Protein AF-A0A1W6SQQ5-F1 (afdb_monomer_lite)

Foldseek 3Di:
DVVVVVVVVVVVVVVVLVVVLVVLVVCVVVVNDDLLVVLVVLQVVLVVPDPPDPCSPVVSVVSNVSSVVSVVVVVVD

Organism: NCBI:txid1288494

Secondary structure (DSSP, 8-state):
-HHHHHHHHHHHHHHHHHHHHHHHHHHHHTTSS-HHHHHHHHHHHHHH---SSTHHHHHHHHHHHHHHHHHHHHHT-

pLDDT: mean 88.85, std 7.59, range [59.66, 97.0]

Structure (mmCIF, N/CA/C/O backbone):
data_AF-A0A1W6SQQ5-F1
#
_entry.id   AF-A0A1W6SQQ5-F1
#
loop_
_atom_site.group_PDB
_atom_site.id
_atom_site.type_symbol
_atom_site.label_atom_id
_atom_site.label_alt_id
_atom_site.label_comp_id
_atom_site.label_asym_id
_atom_site.label_entity_id
_atom_site.label_seq_id
_atom_site.pdbx_PDB_ins_code
_atom_site.Cartn_x
_atom_site.Cartn_y
_atom_site.Cartn_z
_atom_site.occupancy
_atom_site.B_iso_or_equiv
_atom_site.auth_seq_id
_atom_site.auth_comp_id
_atom_site.auth_asym_id
_atom_site.auth_atom_id
_atom_site.pdbx_PDB_model_num
ATOM 1 N N . MET A 1 1 ? 1.616 2.090 -30.976 1.00 59.66 1 MET A N 1
ATOM 2 C CA . MET A 1 1 ? 1.211 0.788 -30.395 1.00 59.66 1 MET A CA 1
ATOM 3 C C . MET A 1 1 ? 1.704 0.677 -28.964 1.00 59.66 1 MET A C 1
ATOM 5 O O . MET A 1 1 ? 0.847 0.625 -28.099 1.00 59.66 1 MET A O 1
ATOM 9 N N . ALA A 1 2 ? 3.015 0.789 -28.710 1.00 68.69 2 ALA A N 1
ATOM 10 C CA . ALA A 1 2 ? 3.573 0.799 -27.351 1.00 68.69 2 ALA A CA 1
ATOM 11 C C . ALA A 1 2 ? 2.890 1.809 -26.403 1.00 68.69 2 ALA A C 1
ATOM 13 O O . ALA A 1 2 ? 2.516 1.439 -25.299 1.00 68.69 2 ALA A O 1
ATOM 14 N N . ASP A 1 3 ? 2.626 3.043 -26.848 1.00 79.69 3 ASP A N 1
ATOM 15 C CA . ASP A 1 3 ? 1.987 4.063 -25.993 1.00 79.69 3 ASP A CA 1
ATOM 16 C C . ASP A 1 3 ? 0.574 3.682 -25.528 1.00 79.69 3 ASP A C 1
ATOM 18 O O . ASP A 1 3 ? 0.201 3.958 -24.393 1.00 79.69 3 ASP A O 1
ATOM 22 N N . ASN A 1 4 ? -0.207 2.997 -26.369 1.00 85.50 4 ASN A N 1
ATOM 23 C CA . ASN A 1 4 ? -1.537 2.530 -25.972 1.00 85.50 4 ASN A CA 1
ATOM 24 C C . ASN A 1 4 ? -1.445 1.375 -24.969 1.00 85.50 4 ASN A C 1
ATOM 26 O O . ASN A 1 4 ? -2.244 1.319 -24.044 1.00 85.50 4 ASN A O 1
ATOM 30 N N . GLU A 1 5 ? -0.469 0.479 -25.126 1.00 86.56 5 GLU A N 1
ATOM 31 C CA . GLU A 1 5 ? -0.238 -0.627 -24.188 1.00 86.56 5 GLU A CA 1
ATOM 32 C C . GLU A 1 5 ? 0.269 -0.119 -22.830 1.00 86.56 5 GLU A C 1
ATOM 34 O O . GLU A 1 5 ? -0.174 -0.604 -21.789 1.00 86.56 5 GLU A O 1
ATOM 39 N N . PHE A 1 6 ? 1.139 0.898 -22.824 1.00 87.75 6 PHE A N 1
ATOM 40 C CA . PHE A 1 6 ? 1.580 1.568 -21.599 1.00 87.75 6 PHE A CA 1
ATOM 41 C C . PHE A 1 6 ? 0.436 2.307 -20.904 1.00 87.75 6 PHE A C 1
ATOM 43 O O . PHE A 1 6 ? 0.290 2.173 -19.691 1.00 87.75 6 PHE A O 1
ATOM 50 N N . ASN A 1 7 ? -0.394 3.039 -21.653 1.00 92.19 7 ASN A N 1
ATOM 51 C CA . ASN A 1 7 ? -1.556 3.732 -21.094 1.00 92.19 7 ASN A CA 1
ATOM 52 C C . ASN A 1 7 ? -2.583 2.751 -20.517 1.00 92.19 7 ASN A C 1
ATOM 54 O O . ASN A 1 7 ? -3.112 2.987 -19.435 1.00 92.19 7 ASN A O 1
ATOM 58 N N . GLU A 1 8 ? -2.827 1.629 -21.194 1.00 93.00 8 GLU A N 1
ATOM 59 C CA . GLU A 1 8 ? -3.715 0.575 -20.699 1.00 93.00 8 GLU A CA 1
ATOM 60 C C . GLU A 1 8 ? -3.172 -0.055 -19.409 1.00 93.00 8 GLU A C 1
ATOM 62 O O . GLU A 1 8 ? -3.904 -0.243 -18.437 1.00 93.00 8 GLU A O 1
ATOM 67 N N . LEU A 1 9 ? -1.868 -0.351 -19.358 1.00 90.06 9 LEU A N 1
ATOM 68 C CA . LEU A 1 9 ? -1.235 -0.873 -18.149 1.00 90.06 9 LEU A CA 1
ATOM 69 C C . LEU A 1 9 ? -1.311 0.133 -16.994 1.00 90.06 9 LEU A C 1
ATOM 71 O O . LEU A 1 9 ? -1.664 -0.253 -15.879 1.00 90.06 9 LEU A O 1
ATOM 75 N N . ALA A 1 10 ? -1.017 1.407 -17.257 1.00 89.12 10 ALA A N 1
ATOM 76 C CA . ALA A 1 10 ? -1.126 2.474 -16.269 1.00 89.12 10 ALA A CA 1
ATOM 77 C C . ALA A 1 10 ? -2.563 2.592 -15.740 1.00 89.12 10 ALA A C 1
ATOM 79 O O . ALA A 1 10 ? -2.764 2.572 -14.528 1.00 89.12 10 ALA A O 1
ATOM 80 N N . GLY A 1 11 ? -3.559 2.593 -16.631 1.00 91.12 11 GLY A N 1
ATOM 81 C CA . GLY A 1 11 ? -4.971 2.647 -16.254 1.00 91.12 11 GLY A CA 1
ATOM 82 C C . GLY A 1 11 ? -5.409 1.457 -15.397 1.00 91.12 11 GLY A C 1
ATOM 83 O O . GLY A 1 11 ? -6.134 1.628 -14.420 1.00 91.12 11 GLY A O 1
ATOM 84 N N . ARG A 1 12 ? -4.921 0.245 -15.691 1.00 93.81 12 ARG A N 1
ATOM 85 C CA . ARG A 1 12 ? -5.194 -0.945 -14.866 1.00 93.81 12 ARG A CA 1
ATOM 86 C C . ARG A 1 12 ? -4.560 -0.851 -13.478 1.00 93.81 12 ARG A C 1
ATOM 88 O O . ARG A 1 12 ? -5.193 -1.246 -12.501 1.00 93.81 12 ARG A O 1
ATOM 95 N N . ILE A 1 13 ? -3.331 -0.343 -13.385 1.00 89.25 13 ILE A N 1
ATOM 96 C CA . ILE A 1 13 ? -2.647 -0.124 -12.102 1.00 89.25 13 ILE A CA 1
ATOM 97 C C . ILE A 1 13 ? -3.389 0.930 -11.280 1.00 89.25 13 ILE A C 1
ATOM 99 O O . ILE A 1 13 ? -3.606 0.724 -10.084 1.00 89.25 13 ILE A O 1
ATOM 103 N N . GLU A 1 14 ? -3.815 2.021 -11.916 1.00 90.94 14 GLU A N 1
ATOM 104 C CA . GLU A 1 14 ? -4.584 3.079 -11.268 1.00 90.94 14 GLU A CA 1
ATOM 105 C C . GLU A 1 14 ? -5.922 2.545 -10.753 1.00 90.94 14 GLU A C 1
ATOM 107 O O . GLU A 1 14 ? -6.204 2.667 -9.565 1.00 90.94 14 GLU A O 1
ATOM 112 N N . ALA A 1 15 ? -6.685 1.830 -11.585 1.00 93.19 15 ALA A N 1
ATOM 113 C CA . ALA A 1 15 ? -7.965 1.248 -11.187 1.00 93.19 15 ALA A CA 1
ATOM 114 C C . ALA A 1 15 ? -7.839 0.305 -9.976 1.00 93.19 15 ALA A C 1
ATOM 116 O O . ALA A 1 15 ? -8.626 0.397 -9.032 1.00 93.19 15 ALA A O 1
ATOM 117 N N . ILE A 1 16 ? -6.837 -0.583 -9.975 1.00 93.06 16 ILE A N 1
ATOM 118 C CA . ILE A 1 16 ? -6.585 -1.500 -8.852 1.00 93.06 16 ILE A CA 1
ATOM 119 C C . ILE A 1 16 ? -6.182 -0.721 -7.599 1.00 93.06 16 ILE A C 1
ATOM 121 O O . ILE A 1 16 ? -6.704 -0.992 -6.519 1.00 93.06 16 ILE A O 1
ATOM 125 N N . SER A 1 17 ? -5.283 0.255 -7.732 1.00 89.56 17 SER A N 1
ATOM 126 C CA . SER A 1 17 ? -4.825 1.067 -6.603 1.00 89.56 17 SER A CA 1
ATOM 127 C C . SER A 1 17 ? -5.989 1.835 -5.979 1.00 89.56 17 SER A C 1
ATOM 129 O O . SER A 1 17 ? -6.198 1.757 -4.772 1.00 89.56 17 SER A O 1
ATOM 131 N N . THR A 1 18 ? -6.812 2.497 -6.793 1.00 91.50 18 THR A N 1
ATOM 132 C CA . THR A 1 18 ? -8.004 3.216 -6.337 1.00 91.50 18 THR A CA 1
ATOM 133 C C . THR A 1 18 ? -8.992 2.287 -5.641 1.00 91.50 18 THR A C 1
ATOM 135 O O . THR A 1 18 ? -9.481 2.634 -4.566 1.00 91.50 18 THR A O 1
ATOM 138 N N . LEU A 1 19 ? -9.268 1.106 -6.204 1.00 94.62 19 LEU A N 1
ATOM 139 C CA . LEU A 1 19 ? -10.166 0.123 -5.594 1.00 94.62 19 LEU A CA 1
ATOM 140 C C . LEU A 1 19 ? -9.670 -0.311 -4.209 1.00 94.62 19 LEU A C 1
ATOM 142 O O . LEU A 1 19 ? -10.441 -0.309 -3.251 1.00 94.62 19 LEU A O 1
ATOM 146 N N . VAL A 1 20 ? -8.385 -0.659 -4.099 1.00 91.38 20 VAL A N 1
ATOM 147 C CA . VAL A 1 20 ? -7.780 -1.087 -2.830 1.00 91.38 20 VAL A CA 1
ATOM 148 C C . VAL A 1 20 ? -7.822 0.042 -1.805 1.00 91.38 20 VAL A C 1
ATOM 150 O O . VAL A 1 20 ? -8.210 -0.198 -0.666 1.00 91.38 20 VAL A O 1
ATOM 153 N N . LEU A 1 21 ? -7.481 1.272 -2.196 1.00 90.81 21 LEU A N 1
ATOM 154 C CA . LEU A 1 21 ? -7.510 2.427 -1.297 1.00 90.81 21 LEU A CA 1
ATOM 155 C C . LEU A 1 21 ? -8.912 2.673 -0.719 1.00 90.81 21 LEU A C 1
ATOM 157 O O . LEU A 1 21 ? -9.036 2.872 0.487 1.00 90.81 21 LEU A O 1
ATOM 161 N N . HIS A 1 22 ? -9.959 2.605 -1.549 1.00 92.88 22 HIS A N 1
ATOM 162 C CA . HIS A 1 22 ? -11.342 2.746 -1.079 1.00 92.88 22 HIS A CA 1
ATOM 163 C C . HIS A 1 22 ? -11.745 1.596 -0.152 1.00 92.88 22 HIS A C 1
ATOM 165 O O . HIS A 1 22 ? -12.287 1.843 0.920 1.00 92.88 22 HIS A O 1
ATOM 171 N N . ALA A 1 23 ? -11.412 0.352 -0.507 1.00 93.62 23 ALA A N 1
ATOM 172 C CA . ALA A 1 23 ? -11.723 -0.803 0.330 1.00 93.62 23 ALA A CA 1
ATOM 173 C C . ALA A 1 23 ? -11.060 -0.715 1.717 1.00 93.62 23 ALA A C 1
ATOM 175 O O . ALA A 1 23 ? -11.700 -0.987 2.730 1.00 93.62 23 ALA A O 1
ATOM 176 N N . ILE A 1 24 ? -9.791 -0.302 1.782 1.00 92.75 24 ILE A N 1
ATOM 177 C CA . ILE A 1 24 ? -9.078 -0.095 3.051 1.00 92.75 24 ILE A CA 1
ATOM 178 C C . ILE A 1 24 ? -9.712 1.047 3.850 1.00 92.75 24 ILE A C 1
ATOM 180 O O . ILE A 1 24 ? -9.921 0.899 5.052 1.00 92.75 24 ILE A O 1
ATOM 184 N N . ALA A 1 25 ? -10.072 2.153 3.196 1.00 90.69 25 ALA A N 1
ATOM 185 C CA . ALA A 1 25 ? -10.732 3.275 3.853 1.00 90.69 25 ALA A CA 1
ATOM 186 C C . ALA A 1 25 ? -12.090 2.886 4.465 1.00 90.69 25 ALA A C 1
ATOM 188 O O . ALA A 1 25 ? -12.375 3.308 5.588 1.00 90.69 25 ALA A O 1
ATOM 189 N N . ASP A 1 26 ? -12.891 2.078 3.765 1.00 94.12 26 ASP A N 1
ATOM 190 C CA . ASP A 1 26 ? -14.193 1.587 4.234 1.00 94.12 26 ASP A CA 1
ATOM 191 C C . ASP A 1 26 ? -14.047 0.610 5.407 1.00 94.12 26 ASP A C 1
ATOM 193 O O . ASP A 1 26 ? -14.783 0.695 6.395 1.00 94.12 26 ASP A O 1
ATOM 197 N N . LEU A 1 27 ? -13.071 -0.302 5.331 1.00 94.81 27 LEU A N 1
ATOM 198 C CA . LEU A 1 27 ? -12.772 -1.243 6.413 1.00 94.81 27 LEU A CA 1
ATOM 199 C C . LEU A 1 27 ? -12.264 -0.523 7.667 1.00 94.81 27 LEU A C 1
ATOM 201 O O . LEU A 1 27 ? -12.649 -0.894 8.774 1.00 94.81 27 LEU A O 1
ATOM 205 N N . GLU A 1 28 ? -11.435 0.511 7.503 1.00 93.12 28 GLU A N 1
ATOM 206 C CA . GLU A 1 28 ? -10.960 1.345 8.610 1.00 93.12 28 GLU A CA 1
ATOM 207 C C . GLU A 1 28 ? -12.112 2.143 9.240 1.00 93.12 28 GLU A C 1
ATOM 209 O O . GLU A 1 28 ? -12.244 2.160 10.460 1.00 93.12 28 GLU A O 1
ATOM 214 N N . MET A 1 29 ? -12.989 2.759 8.433 1.00 90.62 29 MET A N 1
ATOM 215 C CA . MET A 1 29 ? -14.179 3.475 8.936 1.00 90.62 29 MET A CA 1
ATOM 216 C C . MET A 1 29 ? -15.148 2.571 9.687 1.00 90.62 29 MET A C 1
ATOM 218 O O . MET A 1 29 ? -15.848 3.029 10.585 1.00 90.62 29 MET A O 1
ATOM 222 N N . SER A 1 30 ? -15.197 1.302 9.299 1.00 95.62 30 SER A N 1
ATOM 223 C CA . SER A 1 30 ? -16.026 0.282 9.933 1.00 95.62 30 SER A CA 1
ATOM 224 C C . SER A 1 30 ? -15.328 -0.388 11.127 1.00 95.62 30 SER A C 1
ATOM 226 O O . SER A 1 30 ? -15.833 -1.385 11.635 1.00 95.62 30 SER A O 1
ATOM 228 N N . GLU A 1 31 ? -14.162 0.123 11.546 1.00 94.31 31 GLU A N 1
ATOM 229 C CA . GLU A 1 31 ? -13.348 -0.365 12.669 1.00 94.31 31 GLU A CA 1
ATOM 230 C C . GLU A 1 31 ? -12.895 -1.837 12.541 1.00 94.31 31 GLU A C 1
ATOM 232 O O . GLU A 1 31 ? -12.513 -2.474 13.523 1.00 94.31 31 GLU A O 1
ATOM 237 N N . PHE A 1 32 ? -12.888 -2.394 11.322 1.00 97.00 32 PHE A N 1
ATOM 238 C CA . PHE A 1 32 ? -12.461 -3.777 11.069 1.00 97.00 32 PHE A CA 1
ATOM 239 C C . PHE A 1 32 ? -10.945 -3.940 10.960 1.00 97.00 32 PHE A C 1
ATOM 241 O O . PHE A 1 32 ? -10.435 -5.049 11.133 1.00 97.00 32 PHE A O 1
ATOM 248 N N . ILE A 1 33 ? -10.221 -2.865 10.642 1.00 94.44 33 ILE A N 1
ATOM 249 C CA . ILE A 1 33 ? -8.762 -2.872 10.521 1.00 94.44 33 ILE A CA 1
ATOM 250 C C . ILE A 1 33 ? -8.142 -1.674 11.237 1.00 94.44 33 ILE A C 1
ATOM 252 O O . ILE A 1 33 ? -8.731 -0.598 11.307 1.00 94.44 33 ILE A O 1
ATOM 256 N N . ASP A 1 34 ? -6.904 -1.852 11.696 1.00 94.00 34 ASP A N 1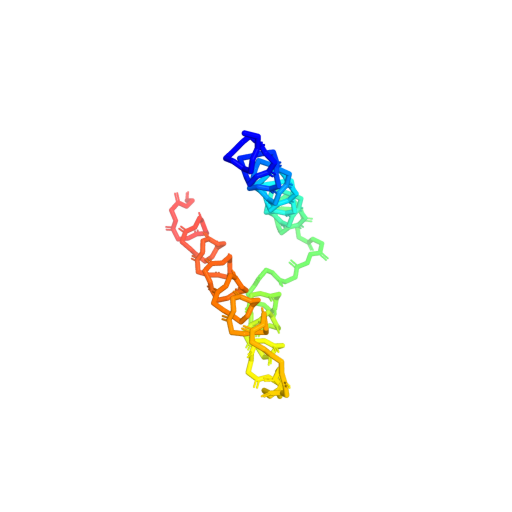
ATOM 257 C CA . ASP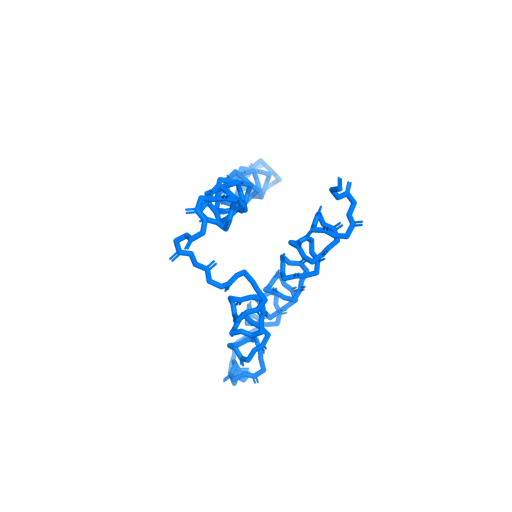 A 1 34 ? -6.034 -0.745 12.086 1.00 94.00 34 ASP A CA 1
ATOM 258 C C . ASP A 1 34 ? -5.382 -0.148 10.831 1.00 94.00 34 ASP A C 1
ATOM 260 O O . ASP A 1 34 ? -4.423 -0.698 10.278 1.00 94.00 34 ASP A O 1
ATOM 264 N N . GLY A 1 35 ? -5.910 0.987 10.371 1.00 91.12 35 GLY A N 1
ATOM 265 C CA . GLY A 1 35 ? -5.390 1.677 9.193 1.00 91.12 35 GLY A CA 1
ATOM 266 C C . GLY A 1 35 ? -3.972 2.225 9.369 1.00 91.12 35 GLY A C 1
ATOM 267 O O . GLY A 1 35 ? -3.213 2.255 8.399 1.00 91.12 35 GLY A O 1
ATOM 268 N N . GLN A 1 36 ? -3.572 2.613 10.585 1.00 93.12 36 GLN A N 1
ATOM 269 C CA . GLN A 1 36 ? -2.205 3.072 10.853 1.00 93.12 36 GLN A CA 1
ATOM 270 C C . GLN A 1 36 ? -1.225 1.893 10.831 1.00 93.12 36 GLN A C 1
ATOM 272 O O . GLN A 1 36 ? -0.138 1.981 10.251 1.00 93.12 36 GLN A O 1
ATOM 277 N N . GLY A 1 37 ? -1.623 0.765 11.420 1.00 94.81 37 GLY A N 1
ATOM 278 C CA . GLY A 1 37 ? -0.895 -0.496 11.334 1.00 94.81 37 GLY A CA 1
ATOM 279 C C . GLY A 1 37 ? -0.732 -0.968 9.889 1.00 94.81 37 GLY A C 1
ATOM 280 O O . GLY A 1 37 ? 0.364 -1.369 9.490 1.00 94.81 37 GLY A O 1
ATOM 281 N N . PHE A 1 38 ? -1.783 -0.840 9.075 1.00 93.94 38 PHE A N 1
ATOM 282 C CA . PHE A 1 38 ? -1.749 -1.185 7.655 1.00 93.94 38 PHE A CA 1
ATOM 283 C C . PHE A 1 38 ? -0.731 -0.340 6.874 1.00 93.94 38 PHE A C 1
ATOM 285 O O . PHE A 1 38 ? 0.152 -0.902 6.219 1.00 93.94 38 PHE A O 1
ATOM 292 N N . THR A 1 39 ? -0.775 0.996 6.982 1.00 95.31 39 THR A N 1
ATOM 293 C CA . THR A 1 39 ? 0.178 1.863 6.259 1.00 95.31 39 THR A CA 1
ATOM 294 C C . THR A 1 39 ? 1.612 1.701 6.765 1.00 95.31 39 THR A C 1
ATOM 296 O O . THR A 1 39 ? 2.558 1.815 5.983 1.00 95.31 39 THR A O 1
ATOM 299 N N . LYS A 1 40 ? 1.814 1.364 8.045 1.00 96.00 40 LYS A N 1
ATOM 300 C CA . LYS A 1 40 ? 3.130 0.969 8.571 1.00 96.00 40 LYS A CA 1
ATOM 301 C C . LYS A 1 40 ? 3.625 -0.342 7.950 1.00 96.00 40 LYS A C 1
ATOM 303 O O . LYS A 1 40 ? 4.780 -0.413 7.538 1.00 96.00 40 LYS A O 1
ATOM 308 N N . GLY A 1 41 ? 2.762 -1.351 7.838 1.00 95.00 41 GLY A N 1
ATOM 309 C CA . GLY A 1 41 ? 3.086 -2.622 7.188 1.00 95.00 41 GLY A CA 1
ATOM 310 C C . GLY A 1 41 ? 3.487 -2.447 5.722 1.00 95.00 41 GLY A C 1
ATOM 311 O O . GLY A 1 41 ? 4.483 -3.021 5.290 1.00 95.00 41 GLY A O 1
ATOM 312 N N . MET A 1 42 ? 2.787 -1.585 4.976 1.00 94.00 42 MET A N 1
ATOM 313 C CA . MET A 1 42 ? 3.153 -1.257 3.590 1.00 94.00 42 MET A CA 1
ATOM 314 C C . MET A 1 42 ? 4.566 -0.675 3.477 1.00 94.00 42 MET A C 1
ATOM 316 O O . MET A 1 42 ? 5.319 -1.054 2.580 1.00 94.00 42 MET A O 1
ATOM 320 N N . ARG A 1 43 ? 4.942 0.223 4.396 1.00 95.12 43 ARG A N 1
ATOM 321 C CA . ARG A 1 43 ? 6.293 0.801 4.444 1.00 95.12 43 ARG A CA 1
ATOM 322 C C . ARG A 1 43 ? 7.346 -0.250 4.769 1.00 95.12 43 ARG A C 1
ATOM 324 O O . ARG A 1 43 ? 8.374 -0.272 4.107 1.00 95.12 43 ARG A O 1
ATOM 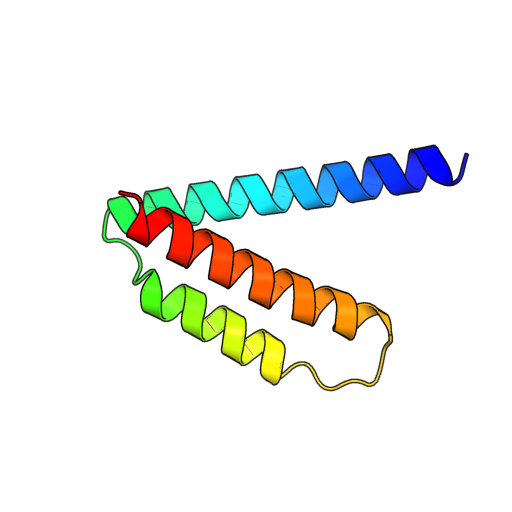331 N N . GLN A 1 44 ? 7.057 -1.148 5.710 1.00 94.56 44 GLN A N 1
ATOM 332 C CA . GLN A 1 44 ? 7.965 -2.244 6.045 1.00 94.56 44 GLN A CA 1
ATOM 333 C C . GLN A 1 44 ? 8.200 -3.159 4.840 1.00 94.56 44 GLN A C 1
ATOM 335 O O . GLN A 1 44 ? 9.341 -3.434 4.494 1.00 94.56 44 GLN A O 1
ATOM 340 N N . VAL A 1 45 ? 7.136 -3.555 4.132 1.00 92.19 45 VAL A N 1
ATOM 341 C CA . VAL A 1 45 ? 7.268 -4.348 2.900 1.00 92.19 45 VAL A CA 1
ATOM 342 C C . VAL A 1 45 ? 8.121 -3.607 1.872 1.00 92.19 45 VAL A C 1
ATOM 344 O O . VAL A 1 45 ? 9.000 -4.206 1.264 1.00 92.19 45 VAL A O 1
ATOM 347 N N . ALA A 1 46 ? 7.904 -2.302 1.696 1.00 91.38 46 ALA A N 1
ATOM 348 C CA . ALA A 1 46 ? 8.684 -1.482 0.774 1.00 91.38 46 ALA A CA 1
ATOM 349 C C . ALA A 1 46 ? 10.178 -1.397 1.153 1.00 91.38 46 ALA A C 1
ATOM 351 O O . ALA A 1 46 ? 11.023 -1.267 0.268 1.00 91.38 46 ALA A O 1
ATOM 352 N N . GLU A 1 47 ? 10.513 -1.459 2.442 1.00 89.50 47 GLU A N 1
ATOM 353 C CA . GLU A 1 47 ? 11.892 -1.531 2.943 1.00 89.50 47 GLU A CA 1
ATOM 354 C C . GLU A 1 47 ? 12.508 -2.925 2.769 1.00 89.50 47 GLU A C 1
ATOM 356 O O . GLU A 1 47 ? 13.686 -3.032 2.427 1.00 89.50 47 GLU A O 1
ATOM 361 N N . ASP A 1 48 ? 11.709 -3.979 2.942 1.00 89.50 48 ASP A N 1
ATOM 362 C CA . ASP A 1 48 ? 12.145 -5.377 2.876 1.00 89.50 48 ASP A CA 1
ATOM 363 C C . ASP A 1 48 ? 12.337 -5.891 1.438 1.00 89.50 48 ASP A C 1
ATOM 365 O O . ASP A 1 48 ? 12.941 -6.950 1.229 1.00 89.50 48 ASP A O 1
ATOM 369 N N . LEU A 1 49 ? 11.846 -5.159 0.431 1.00 85.25 49 LEU A N 1
ATOM 370 C CA . LEU A 1 49 ? 12.110 -5.444 -0.979 1.00 85.25 49 LEU A CA 1
ATOM 371 C C . LEU A 1 49 ? 13.618 -5.338 -1.263 1.00 85.25 49 LEU A C 1
ATOM 373 O O . LEU A 1 49 ? 14.154 -4.266 -1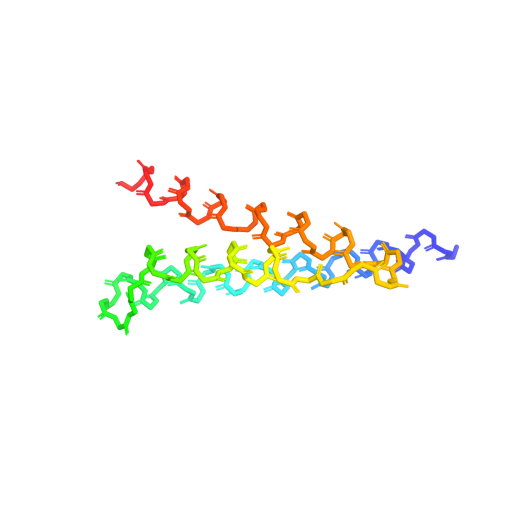.537 1.00 85.25 49 LEU A O 1
ATOM 377 N N . GLN A 1 50 ? 14.313 -6.477 -1.222 1.00 75.69 50 GLN A N 1
ATOM 378 C CA . GLN A 1 50 ? 15.700 -6.587 -1.672 1.00 75.69 50 GLN A CA 1
ATOM 379 C C . GLN A 1 50 ? 15.772 -6.302 -3.181 1.00 75.69 50 GLN A C 1
ATOM 381 O O . GLN A 1 50 ? 14.820 -6.585 -3.903 1.00 75.69 50 GLN A O 1
ATOM 386 N N . PHE A 1 51 ? 16.889 -5.745 -3.665 1.00 66.44 51 PHE A N 1
ATOM 387 C CA . PHE A 1 51 ? 17.007 -5.106 -4.990 1.00 66.44 51 PHE A CA 1
ATOM 388 C C . PHE A 1 51 ? 17.640 -5.960 -6.121 1.00 66.44 51 PHE A C 1
ATOM 390 O O . PHE A 1 51 ? 18.518 -5.453 -6.821 1.00 66.44 51 PHE A O 1
ATOM 397 N N . PRO A 1 52 ? 17.283 -7.237 -6.383 1.00 70.25 52 PRO A N 1
ATOM 398 C CA . PRO A 1 52 ? 17.884 -7.942 -7.510 1.00 70.25 52 PRO A CA 1
ATOM 399 C C . PRO A 1 52 ? 17.279 -7.539 -8.868 1.00 70.25 52 PRO A C 1
ATOM 401 O O . PRO A 1 52 ? 17.834 -7.922 -9.894 1.00 70.25 52 PRO A O 1
ATOM 404 N N . GLN A 1 53 ? 16.150 -6.809 -8.916 1.00 77.00 53 GLN A N 1
ATOM 405 C CA . GLN A 1 53 ? 15.424 -6.528 -10.165 1.00 77.00 53 GLN A CA 1
ATOM 406 C C . GLN A 1 53 ? 14.969 -5.057 -10.290 1.00 77.00 53 GLN A C 1
ATOM 408 O O . GLN A 1 53 ? 14.372 -4.533 -9.350 1.00 77.00 53 GLN A O 1
ATOM 413 N N . PRO A 1 54 ? 15.152 -4.400 -11.458 1.00 73.94 54 PRO A N 1
ATOM 414 C CA . PRO A 1 54 ? 14.854 -2.969 -11.643 1.00 73.94 54 PRO A CA 1
ATOM 415 C C . PRO A 1 54 ? 13.399 -2.544 -11.386 1.00 73.94 54 PRO A C 1
ATOM 417 O O . PRO A 1 54 ? 13.137 -1.395 -11.044 1.00 73.94 54 PRO A O 1
ATOM 420 N N . HIS A 1 55 ? 12.426 -3.445 -11.548 1.00 75.69 55 HIS A N 1
ATOM 421 C CA . HIS A 1 55 ? 11.010 -3.119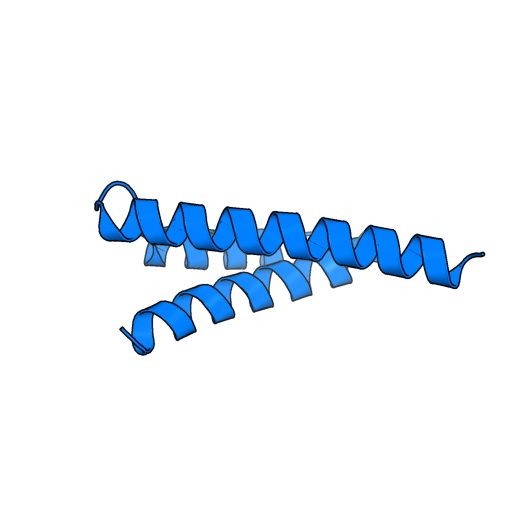 -11.332 1.00 75.69 55 HIS A CA 1
ATOM 422 C C . HIS A 1 55 ? 10.630 -3.020 -9.843 1.00 75.69 55 HIS A C 1
ATOM 424 O O . HIS A 1 55 ? 9.574 -2.478 -9.501 1.00 75.69 55 HIS A O 1
ATOM 430 N N . LEU A 1 56 ? 11.482 -3.518 -8.941 1.00 83.12 56 LEU A N 1
ATOM 431 C CA . LEU A 1 56 ? 11.234 -3.460 -7.502 1.00 83.12 56 LEU A CA 1
ATOM 432 C C . LEU A 1 56 ? 11.404 -2.039 -6.953 1.00 83.12 56 LEU A C 1
ATOM 434 O O . LEU A 1 56 ? 10.699 -1.677 -6.018 1.00 83.12 56 LEU A O 1
ATOM 438 N N . ASP A 1 57 ? 12.209 -1.188 -7.597 1.00 84.81 57 ASP A N 1
ATOM 439 C CA . ASP A 1 57 ? 12.303 0.238 -7.252 1.00 84.81 57 ASP A CA 1
ATOM 440 C C . ASP A 1 57 ? 11.005 0.997 -7.544 1.00 84.81 57 ASP A C 1
ATOM 442 O O . ASP A 1 57 ? 10.610 1.896 -6.799 1.00 84.81 57 ASP A O 1
ATOM 446 N N . ALA A 1 58 ? 10.326 0.658 -8.644 1.00 85.81 58 ALA A N 1
ATOM 447 C CA . ALA A 1 58 ? 9.001 1.200 -8.933 1.00 85.81 58 ALA A CA 1
ATOM 448 C C . ALA A 1 58 ? 7.988 0.703 -7.895 1.00 85.81 58 ALA A C 1
ATOM 450 O O . ALA A 1 58 ? 7.279 1.509 -7.304 1.00 85.81 58 ALA A O 1
ATOM 451 N N . THR A 1 59 ? 8.014 -0.595 -7.590 1.00 88.06 59 THR A N 1
ATOM 452 C CA . THR A 1 59 ? 7.137 -1.210 -6.581 1.00 88.06 59 THR A CA 1
ATOM 453 C C . THR A 1 59 ? 7.307 -0.557 -5.206 1.00 88.06 59 THR A C 1
ATOM 455 O O . THR A 1 59 ? 6.324 -0.163 -4.582 1.00 88.06 59 THR A O 1
ATOM 458 N N . ARG A 1 60 ? 8.554 -0.372 -4.754 1.00 90.94 60 ARG A N 1
ATOM 459 C CA . ARG A 1 60 ? 8.888 0.302 -3.495 1.00 90.94 60 ARG A CA 1
ATOM 460 C C . ARG A 1 60 ? 8.326 1.720 -3.447 1.00 90.94 60 ARG A C 1
ATOM 462 O O . ARG A 1 60 ? 7.675 2.076 -2.471 1.00 90.94 60 ARG A O 1
ATOM 469 N N . ARG A 1 61 ? 8.561 2.526 -4.488 1.00 91.06 61 ARG A N 1
ATOM 470 C CA . ARG A 1 61 ? 8.048 3.906 -4.553 1.00 91.06 61 ARG A CA 1
ATOM 471 C C . ARG A 1 61 ? 6.526 3.940 -4.499 1.00 91.06 61 ARG A C 1
ATOM 473 O O . ARG A 1 61 ? 5.980 4.643 -3.657 1.00 91.06 61 ARG A O 1
ATOM 480 N N . THR A 1 62 ? 5.861 3.117 -5.305 1.00 91.12 62 THR A N 1
ATOM 481 C CA . THR A 1 62 ? 4.397 3.060 -5.340 1.00 91.12 62 THR A CA 1
ATOM 482 C C . THR A 1 62 ? 3.808 2.638 -3.991 1.00 91.12 62 THR A C 1
ATOM 484 O O . THR A 1 62 ? 2.843 3.242 -3.537 1.00 91.12 62 THR A O 1
ATOM 487 N N . LEU A 1 63 ? 4.402 1.666 -3.286 1.00 92.38 63 LEU A N 1
ATOM 488 C CA . LEU A 1 63 ? 3.954 1.290 -1.937 1.00 92.38 63 LEU A CA 1
ATOM 489 C C . LEU A 1 63 ? 4.047 2.457 -0.940 1.00 92.38 63 LEU A C 1
ATOM 491 O O . LEU A 1 63 ? 3.123 2.666 -0.152 1.00 92.38 63 LEU A O 1
ATOM 495 N N . LEU A 1 64 ? 5.137 3.228 -0.982 1.00 94.56 64 LEU A N 1
ATOM 496 C CA . LEU A 1 64 ? 5.319 4.400 -0.121 1.00 94.56 64 LEU A CA 1
ATOM 497 C C . LEU A 1 64 ? 4.328 5.524 -0.460 1.00 94.56 64 LEU A C 1
ATOM 499 O O . LEU A 1 64 ? 3.775 6.142 0.450 1.00 94.56 64 LEU A O 1
ATOM 503 N N . GLU A 1 65 ? 4.077 5.763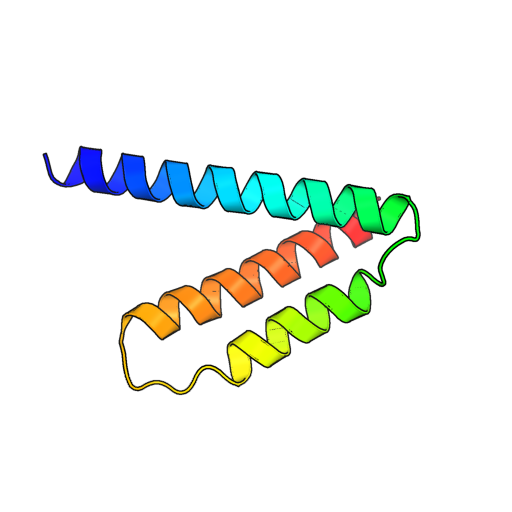 -1.748 1.00 93.44 65 GLU A N 1
ATOM 504 C CA . GLU A 1 65 ? 3.104 6.750 -2.232 1.00 93.44 65 GLU A CA 1
ATOM 505 C C . GLU A 1 65 ? 1.679 6.396 -1.790 1.00 93.44 65 GLU A C 1
ATOM 507 O O . GLU A 1 65 ? 0.980 7.245 -1.238 1.00 93.44 65 GLU A O 1
ATOM 512 N N . LEU A 1 66 ? 1.267 5.134 -1.945 1.00 93.31 66 LEU A N 1
ATOM 513 C CA . LEU A 1 66 ? -0.054 4.664 -1.518 1.00 93.31 66 LEU A CA 1
ATOM 514 C C . LEU A 1 66 ? -0.236 4.757 0.004 1.00 93.31 66 LEU A C 1
ATOM 516 O O . LEU A 1 66 ? -1.279 5.218 0.470 1.00 93.31 66 LEU A O 1
ATOM 520 N N . ALA A 1 67 ? 0.784 4.385 0.784 1.00 94.44 67 ALA A N 1
ATOM 521 C CA . ALA A 1 67 ? 0.758 4.555 2.237 1.00 94.44 67 ALA A CA 1
ATOM 522 C C . ALA A 1 67 ? 0.617 6.039 2.632 1.00 94.44 67 ALA A C 1
ATOM 524 O O . ALA A 1 67 ? -0.151 6.374 3.533 1.00 94.44 67 ALA A O 1
ATOM 525 N N . GLY A 1 68 ? 1.319 6.937 1.931 1.00 93.69 68 GLY A N 1
ATOM 526 C CA . GLY A 1 68 ? 1.210 8.384 2.130 1.00 93.69 68 GLY A CA 1
ATOM 527 C C . GLY A 1 68 ? -0.159 8.952 1.743 1.00 93.69 68 GLY A C 1
ATOM 528 O O . GLY A 1 68 ? -0.677 9.826 2.441 1.00 93.69 68 GLY A O 1
ATOM 529 N N . ALA A 1 69 ? -0.772 8.441 0.675 1.00 91.50 69 ALA A N 1
ATOM 530 C CA . ALA A 1 69 ? -2.108 8.841 0.245 1.00 91.50 69 ALA A CA 1
ATOM 531 C C . ALA A 1 69 ? -3.178 8.464 1.283 1.00 91.50 69 ALA A C 1
ATOM 533 O O . ALA A 1 69 ? -4.016 9.301 1.616 1.00 91.50 69 ALA A O 1
ATOM 534 N N . LEU A 1 70 ? -3.110 7.254 1.851 1.00 90.62 70 LEU A N 1
ATOM 535 C CA . LEU A 1 70 ? -4.010 6.821 2.930 1.00 90.62 70 LEU A CA 1
ATOM 536 C C . LEU A 1 70 ? -3.866 7.687 4.183 1.00 90.62 70 LEU A C 1
ATOM 538 O O . LEU A 1 70 ? -4.865 8.138 4.741 1.00 90.62 70 LEU A O 1
ATOM 542 N N . ASP A 1 71 ? -2.631 7.962 4.604 1.00 92.31 71 ASP A N 1
ATOM 543 C CA . ASP A 1 71 ? -2.394 8.810 5.772 1.00 92.31 71 ASP A CA 1
ATOM 544 C C . ASP A 1 71 ? -2.902 10.241 5.539 1.00 92.31 71 ASP A C 1
ATOM 546 O O . ASP A 1 71 ? -3.537 10.824 6.417 1.00 92.31 71 ASP A O 1
ATOM 550 N N . SER A 1 72 ? -2.707 10.780 4.334 1.00 89.88 72 SER A N 1
ATOM 551 C CA . SER A 1 72 ? -3.203 12.110 3.958 1.00 89.88 72 SER A CA 1
ATOM 552 C C . SER A 1 72 ? -4.732 12.163 3.914 1.00 89.88 72 SER A C 1
ATOM 554 O O . SER A 1 72 ? -5.330 13.126 4.390 1.00 89.88 72 SER A O 1
ATOM 556 N N . ALA A 1 73 ? -5.380 11.126 3.377 1.00 86.94 73 ALA A N 1
ATOM 557 C CA . ALA A 1 73 ? -6.836 11.015 3.366 1.00 86.94 73 ALA A CA 1
ATOM 558 C C . ALA A 1 73 ? -7.406 10.973 4.791 1.00 86.94 73 ALA A C 1
ATOM 560 O O . ALA A 1 73 ? -8.421 11.607 5.064 1.00 86.94 73 ALA A O 1
ATOM 561 N N . ARG A 1 74 ? -6.724 10.288 5.716 1.00 86.69 74 ARG A N 1
ATOM 562 C CA . ARG A 1 74 ? -7.099 10.244 7.134 1.00 86.69 74 ARG A CA 1
ATOM 563 C C . ARG A 1 74 ? -6.971 11.605 7.816 1.00 86.69 74 ARG A C 1
ATOM 565 O O . ARG A 1 74 ? -7.849 11.969 8.586 1.00 86.69 74 ARG A O 1
ATOM 572 N N . MET A 1 75 ? -5.900 12.352 7.539 1.00 86.50 75 MET A N 1
ATOM 573 C CA . MET A 1 75 ? -5.676 13.685 8.120 1.00 86.50 75 MET A CA 1
ATOM 574 C C . MET A 1 75 ? -6.686 14.738 7.646 1.00 86.50 75 MET A C 1
ATOM 576 O O . MET A 1 75 ? -6.867 15.743 8.327 1.00 86.50 75 MET A O 1
ATOM 580 N N . ASN A 1 76 ? -7.314 14.516 6.489 1.00 81.44 76 ASN A N 1
ATOM 581 C CA . ASN A 1 76 ? -8.281 15.428 5.875 1.00 81.44 76 ASN A CA 1
ATOM 582 C C . ASN A 1 76 ? -9.754 15.012 6.091 1.00 81.44 76 ASN A C 1
ATOM 584 O O . ASN A 1 76 ? -10.630 15.585 5.441 1.00 81.44 76 ASN A O 1
ATOM 588 N N . ARG A 1 77 ? -10.030 14.019 6.950 1.00 69.44 77 ARG A N 1
ATOM 589 C CA . ARG A 1 77 ? -11.389 13.696 7.429 1.00 69.44 77 ARG A CA 1
ATOM 590 C C . ARG A 1 77 ? -11.817 14.646 8.541 1.00 69.44 77 ARG A C 1
ATOM 592 O O . ARG A 1 77 ? -13.016 14.996 8.547 1.00 69.44 77 ARG A O 1
#

Radius of gyration: 14.37 Å; chains: 1; bounding box: 34×23×43 Å

Sequence (77 aa):
MADNEFNELAGRIEAISTLVLHAIADLEMSEFIDGQGFTKGMRQVAEDLQFPQPHLDATRRTLLELAGALDSARMNR